Protein AF-A0AAJ2LY84-F1 (afdb_monomer)

Secondary structure (DSSP, 8-state):
---------------SS---HHHHHHHHHHHHHHHHHHHHH--PPSS-PPPHHHHHTTGGGSPPP----

pLDDT: mean 79.69, std 14.61, range [38.31, 98.25]

InterPro domains:
  IPR032716 Biotin-dependent acetyl-/propionyl-coenzyme A carboxylase epsilon subunit [PF13822] (12-66)

Foldseek 3Di:
DPPPDPPPPDDDDDPDDDDDPVRVVVVCVVVVVVVVVCVVPDPDDDDDDQDPVNVVVVVPVPPDPCPDD

Mean predicted aligned error: 13.77 Å

Organism: NCBI:txid162393

Structure (mmCIF, N/CA/C/O backbone):
data_AF-A0AAJ2LY84-F1
#
_entry.id   AF-A0AAJ2LY84-F1
#
loop_
_atom_site.group_PDB
_atom_site.id
_atom_site.type_symbol
_atom_site.label_atom_id
_atom_site.label_alt_id
_atom_site.label_comp_id
_atom_site.label_asym_id
_atom_site.label_entity_id
_atom_site.label_seq_id
_atom_site.pdbx_PDB_ins_code
_atom_site.Cartn_x
_atom_site.Cartn_y
_atom_site.Cartn_z
_atom_site.occupancy
_atom_site.B_iso_or_equiv
_atom_site.auth_seq_id
_atom_site.auth_comp_id
_atom_site.auth_asym_id
_atom_site.auth_atom_id
_atom_site.pdbx_PDB_model_num
ATOM 1 N N . MET A 1 1 ? 7.252 25.698 -17.019 1.00 38.31 1 MET A N 1
ATOM 2 C CA . MET A 1 1 ? 6.082 24.842 -16.735 1.00 38.31 1 MET A CA 1
ATOM 3 C C . MET A 1 1 ? 6.497 23.855 -15.663 1.00 38.31 1 MET A C 1
ATOM 5 O O . MET A 1 1 ? 6.973 22.779 -15.988 1.00 38.31 1 MET A O 1
ATOM 9 N N . THR A 1 2 ? 6.420 24.263 -14.398 1.00 42.44 2 THR A N 1
ATOM 10 C CA . THR A 1 2 ? 6.622 23.351 -13.268 1.00 42.44 2 THR A CA 1
ATOM 11 C C . THR A 1 2 ? 5.314 22.592 -13.119 1.00 42.44 2 THR A C 1
ATOM 13 O O . THR A 1 2 ? 4.336 23.152 -12.635 1.00 42.44 2 THR A O 1
ATOM 16 N N . GLY A 1 3 ? 5.249 21.388 -13.685 1.00 48.25 3 GLY A N 1
ATOM 17 C CA . GLY A 1 3 ? 4.122 20.495 -13.460 1.00 48.25 3 GLY A CA 1
ATOM 18 C C . GLY A 1 3 ? 4.187 20.041 -12.013 1.00 48.25 3 GLY A C 1
ATOM 19 O O . GLY A 1 3 ? 5.079 19.279 -11.652 1.00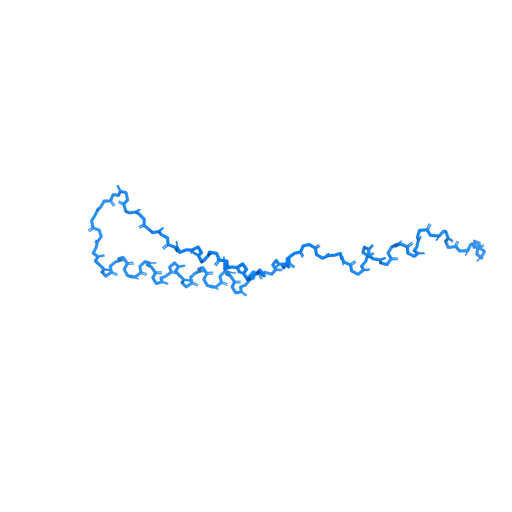 48.25 3 GLY A O 1
ATOM 20 N N . GLU A 1 4 ? 3.302 20.564 -11.176 1.00 47.59 4 GLU A N 1
ATOM 21 C CA . GLU A 1 4 ? 3.059 19.987 -9.863 1.00 47.59 4 GLU A CA 1
ATOM 22 C C . GLU A 1 4 ? 2.465 18.599 -10.111 1.00 47.59 4 GLU A C 1
ATOM 24 O O . GLU A 1 4 ? 1.356 18.473 -10.631 1.00 47.59 4 GLU A O 1
ATOM 29 N N . ILE A 1 5 ? 3.261 17.555 -9.870 1.00 55.00 5 ILE A N 1
ATOM 30 C CA . ILE A 1 5 ? 2.776 16.178 -9.922 1.00 55.00 5 ILE A CA 1
ATOM 31 C C . ILE A 1 5 ? 1.752 16.082 -8.789 1.00 55.00 5 ILE A C 1
ATOM 33 O O . ILE A 1 5 ? 2.131 16.353 -7.644 1.00 55.00 5 ILE A O 1
ATOM 37 N N . PRO A 1 6 ? 0.472 15.769 -9.063 1.00 51.62 6 PRO A N 1
ATOM 38 C CA . PRO A 1 6 ? -0.476 15.545 -7.988 1.00 51.62 6 PRO A CA 1
ATOM 39 C C . PRO A 1 6 ? 0.104 14.431 -7.120 1.00 51.62 6 PRO A C 1
ATOM 41 O O . PRO A 1 6 ? 0.368 13.336 -7.614 1.00 51.62 6 PRO A O 1
ATOM 44 N N . ARG A 1 7 ? 0.367 14.722 -5.842 1.00 57.75 7 ARG A N 1
ATOM 45 C CA . ARG A 1 7 ? 0.594 13.639 -4.890 1.00 57.75 7 ARG A CA 1
ATOM 46 C C . ARG A 1 7 ? -0.704 12.851 -4.900 1.00 57.75 7 ARG A C 1
ATOM 48 O O . ARG A 1 7 ? -1.759 13.411 -4.617 1.00 57.75 7 ARG A O 1
ATOM 55 N N . GLU A 1 8 ? -0.645 11.605 -5.343 1.00 61.94 8 GLU A N 1
ATOM 56 C CA . GLU A 1 8 ? -1.769 10.694 -5.197 1.00 61.94 8 GLU A CA 1
ATOM 57 C C . GLU A 1 8 ? -1.950 10.476 -3.694 1.00 61.94 8 GLU A C 1
ATOM 59 O O . GLU A 1 8 ? -1.295 9.637 -3.080 1.00 61.94 8 GLU A O 1
ATOM 64 N N . ASP A 1 9 ? -2.760 11.330 -3.073 1.00 69.62 9 ASP A N 1
ATOM 65 C CA . ASP A 1 9 ? -3.053 11.237 -1.655 1.00 69.62 9 ASP A CA 1
ATOM 66 C C . ASP A 1 9 ? -3.841 9.938 -1.427 1.00 69.62 9 ASP A C 1
ATOM 68 O O . ASP A 1 9 ? -4.946 9.745 -1.951 1.00 69.62 9 ASP A O 1
ATOM 72 N N . ILE A 1 10 ? -3.246 9.014 -0.667 1.00 74.31 10 ILE A N 1
ATOM 73 C CA . ILE A 1 10 ? -3.853 7.720 -0.343 1.00 74.31 10 ILE A CA 1
ATOM 74 C C . ILE A 1 10 ? -5.161 7.983 0.407 1.00 74.31 10 ILE A C 1
ATOM 76 O O . ILE A 1 10 ? -5.165 8.508 1.520 1.00 74.31 10 ILE A O 1
ATOM 80 N N . THR A 1 11 ? -6.282 7.604 -0.206 1.00 85.25 11 THR A N 1
ATOM 81 C CA . THR A 1 11 ? -7.620 7.760 0.375 1.00 85.25 11 THR A CA 1
ATOM 82 C C . THR A 1 11 ? -8.154 6.405 0.825 1.00 85.25 11 THR A C 1
ATOM 84 O O . THR A 1 11 ? -8.142 5.443 0.058 1.00 85.25 11 THR A O 1
ATOM 87 N N . ILE A 1 12 ? -8.660 6.331 2.058 1.00 86.31 12 ILE A N 1
ATOM 88 C CA . ILE A 1 12 ? -9.255 5.119 2.634 1.00 86.31 12 ILE A CA 1
ATOM 89 C C . ILE A 1 12 ? -10.735 5.376 2.907 1.00 86.31 12 ILE A C 1
ATOM 91 O O . ILE A 1 12 ? -11.087 6.351 3.564 1.00 86.31 12 ILE A O 1
ATOM 95 N N . ASP A 1 13 ? -11.597 4.489 2.412 1.00 93.56 13 ASP A N 1
ATOM 96 C CA . ASP A 1 13 ? -13.050 4.594 2.552 1.00 93.56 13 ASP A CA 1
ATOM 97 C C . ASP A 1 13 ? -13.628 3.348 3.241 1.00 93.56 13 ASP A C 1
ATOM 99 O O . ASP A 1 13 ? -13.511 2.221 2.745 1.00 93.56 13 ASP A O 1
ATOM 103 N N . VAL A 1 14 ? -14.260 3.550 4.399 1.00 94.75 14 VAL A N 1
ATOM 104 C CA . VAL A 1 14 ? -14.833 2.476 5.217 1.00 94.75 14 VAL A CA 1
ATOM 105 C C . VAL A 1 14 ? -16.243 2.159 4.727 1.00 94.75 14 VAL A C 1
ATOM 107 O O . VAL A 1 14 ? -17.222 2.810 5.082 1.00 94.75 14 VAL A O 1
ATOM 110 N N . ARG A 1 15 ? -16.372 1.091 3.936 1.00 97.19 15 ARG A N 1
ATOM 111 C CA . ARG A 1 15 ? -17.673 0.657 3.392 1.00 97.19 15 ARG A CA 1
ATOM 112 C C . ARG A 1 15 ? -18.577 -0.036 4.415 1.00 97.19 15 ARG A C 1
ATOM 114 O O . ARG A 1 15 ? -19.785 -0.120 4.197 1.00 97.19 15 ARG A O 1
ATOM 121 N N . ARG A 1 16 ? -18.011 -0.583 5.498 1.00 95.44 16 ARG A N 1
ATOM 122 C CA . ARG A 1 16 ? -18.746 -1.311 6.545 1.00 95.44 16 ARG A CA 1
ATOM 123 C C . ARG A 1 16 ? -17.971 -1.331 7.864 1.00 95.44 16 ARG A C 1
ATOM 125 O O . ARG A 1 16 ? -16.748 -1.379 7.845 1.00 95.44 16 ARG A O 1
ATOM 132 N N . GLY A 1 17 ? -18.695 -1.419 8.980 1.00 96.44 17 GLY A N 1
ATOM 133 C CA . GLY A 1 17 ? -18.124 -1.442 10.331 1.00 96.44 17 GLY A CA 1
ATOM 134 C C . GLY A 1 17 ? -18.010 -0.040 10.929 1.00 96.44 17 GLY A C 1
ATOM 135 O O . GLY A 1 17 ? -18.475 0.925 10.330 1.00 96.44 17 GLY A O 1
ATOM 136 N N . ASN A 1 18 ? -17.425 0.050 12.121 1.00 96.56 18 ASN A N 1
ATOM 137 C CA . ASN A 1 18 ? -17.112 1.313 12.788 1.00 96.56 18 ASN A CA 1
ATOM 138 C C . ASN A 1 18 ? -15.750 1.173 13.487 1.00 96.56 18 ASN A C 1
ATOM 140 O O . ASN A 1 18 ? -15.730 0.917 14.693 1.00 96.56 18 ASN A O 1
ATOM 144 N N . PRO A 1 19 ? -14.641 1.206 12.723 1.00 96.50 19 PRO A N 1
ATOM 145 C CA . PRO A 1 19 ? -13.308 1.070 13.293 1.00 96.50 19 PRO A CA 1
ATOM 146 C C . PRO A 1 19 ? -13.012 2.234 14.235 1.00 96.50 19 PRO A C 1
ATOM 148 O O . PRO A 1 19 ? -13.531 3.341 14.046 1.00 96.50 19 PRO A O 1
ATOM 151 N N . THR A 1 20 ? -12.181 1.988 15.242 1.00 98.25 20 THR A N 1
ATOM 152 C CA . THR A 1 20 ? -11.710 3.072 16.107 1.00 98.25 20 THR A CA 1
ATOM 153 C C . THR A 1 20 ? -10.657 3.921 15.393 1.00 98.25 20 THR A C 1
ATOM 155 O O . THR A 1 20 ? -10.095 3.533 14.363 1.00 98.25 20 THR A O 1
ATOM 158 N N . GLU A 1 21 ? -10.379 5.102 15.943 1.00 97.00 21 GLU A N 1
ATOM 159 C CA . GLU A 1 21 ? -9.338 5.990 15.421 1.00 97.00 21 GLU A CA 1
ATOM 160 C C . GLU A 1 21 ? -7.959 5.317 15.469 1.00 97.00 21 GLU A C 1
ATOM 162 O O . GLU A 1 21 ? -7.172 5.444 14.531 1.00 97.00 21 GLU A O 1
ATOM 167 N N . GLU A 1 22 ? -7.688 4.538 16.517 1.00 98.06 22 GLU A N 1
ATOM 168 C CA . GLU A 1 22 ? -6.437 3.798 16.682 1.00 98.06 22 GLU A CA 1
ATOM 169 C C . GLU A 1 22 ? -6.276 2.695 15.634 1.00 98.06 22 GLU A C 1
ATOM 171 O O . GLU A 1 22 ? -5.186 2.511 15.090 1.00 98.06 22 GLU A O 1
ATOM 176 N N . GLU A 1 23 ? -7.353 1.975 15.317 1.00 97.56 23 GLU A N 1
ATOM 177 C CA . GLU A 1 23 ? -7.339 0.937 14.284 1.00 97.56 23 GLU A CA 1
ATOM 178 C C . GLU A 1 23 ? -7.097 1.538 12.894 1.00 97.56 23 GLU A C 1
ATOM 180 O O . GLU A 1 23 ? -6.292 1.012 12.121 1.00 97.56 23 GLU A O 1
ATOM 185 N N . LEU A 1 2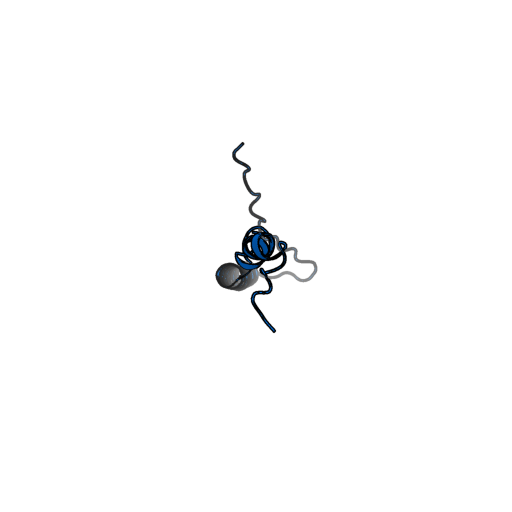4 ? -7.742 2.671 12.587 1.00 96.00 24 LEU A N 1
ATOM 186 C CA . LEU A 1 24 ? -7.504 3.404 11.342 1.00 96.00 24 LEU A CA 1
ATOM 187 C C . LEU A 1 24 ? -6.068 3.926 11.262 1.00 96.00 24 LEU A C 1
ATOM 189 O O . LEU A 1 24 ? -5.426 3.776 10.222 1.00 96.00 24 LEU A O 1
ATOM 193 N N . ALA A 1 25 ? -5.538 4.489 12.349 1.00 95.19 25 ALA A N 1
ATOM 194 C CA . ALA A 1 25 ? -4.161 4.971 12.401 1.00 95.19 25 ALA A CA 1
ATOM 195 C C . ALA A 1 25 ? -3.150 3.836 12.182 1.00 95.19 25 ALA A C 1
ATOM 197 O O . ALA A 1 25 ? -2.212 3.990 11.395 1.00 95.19 25 ALA A O 1
ATOM 198 N N . ALA A 1 26 ? -3.362 2.682 12.823 1.00 96.62 26 ALA A N 1
ATOM 199 C CA . ALA A 1 26 ? -2.521 1.503 12.638 1.00 96.62 26 ALA A CA 1
ATOM 200 C C . ALA A 1 26 ? -2.537 1.022 11.180 1.00 96.62 26 ALA A C 1
ATOM 202 O O . ALA A 1 26 ? -1.486 0.737 10.604 1.00 96.62 26 ALA A O 1
ATOM 203 N N . LEU A 1 27 ? -3.717 0.981 10.558 1.00 94.75 27 LEU A N 1
ATOM 204 C CA . LEU A 1 27 ? -3.863 0.569 9.165 1.00 94.75 27 LEU A CA 1
ATOM 205 C C . LEU A 1 27 ? -3.188 1.553 8.197 1.00 94.75 27 LEU A C 1
ATOM 207 O O . LEU A 1 27 ? -2.446 1.120 7.314 1.00 94.75 27 LEU A O 1
ATOM 211 N N . ILE A 1 28 ? -3.392 2.861 8.382 1.00 93.06 28 ILE A N 1
ATOM 212 C CA . ILE A 1 28 ? -2.733 3.903 7.580 1.00 93.06 28 ILE A CA 1
ATOM 213 C C . ILE A 1 28 ? -1.212 3.764 7.673 1.00 93.06 28 ILE A C 1
ATOM 215 O O . ILE A 1 28 ? -0.542 3.806 6.640 1.00 93.06 28 ILE A O 1
ATOM 219 N N . ALA A 1 29 ? -0.667 3.568 8.877 1.00 94.38 29 ALA A N 1
ATOM 220 C CA . ALA A 1 29 ? 0.772 3.425 9.082 1.00 94.38 29 ALA A CA 1
ATOM 221 C C . ALA A 1 29 ? 1.349 2.235 8.297 1.00 94.38 29 ALA A C 1
ATOM 223 O O . ALA A 1 29 ? 2.296 2.409 7.531 1.00 94.38 29 ALA A O 1
ATOM 224 N N . VAL A 1 30 ? 0.732 1.057 8.423 1.00 95.38 30 VAL A N 1
ATOM 225 C CA . VAL A 1 30 ? 1.189 -0.170 7.749 1.00 95.38 30 VAL A CA 1
ATOM 226 C C . VAL A 1 30 ? 1.101 -0.045 6.227 1.00 95.38 30 VAL A C 1
ATOM 228 O O . VAL A 1 30 ? 2.047 -0.394 5.520 1.00 95.38 30 VAL A O 1
ATOM 231 N N . VAL A 1 31 ? -0.018 0.464 5.701 1.00 92.88 31 VAL A N 1
ATOM 232 C CA . VAL A 1 31 ? -0.210 0.606 4.247 1.00 92.88 31 VAL A CA 1
ATOM 233 C C . VAL A 1 31 ? 0.745 1.646 3.665 1.00 92.88 31 VAL A C 1
ATOM 235 O O . VAL A 1 31 ? 1.315 1.418 2.599 1.00 92.88 31 VAL A O 1
ATOM 238 N N . SER A 1 32 ? 0.963 2.758 4.370 1.00 89.69 32 SER A N 1
ATOM 239 C CA . SER A 1 32 ? 1.897 3.799 3.929 1.00 89.69 32 SER A CA 1
ATOM 240 C C . SER A 1 32 ? 3.336 3.281 3.886 1.00 89.69 32 SER A C 1
ATOM 242 O O . SER A 1 32 ? 4.053 3.551 2.925 1.00 89.69 32 SER A O 1
ATOM 244 N N . GLU A 1 33 ? 3.757 2.502 4.887 1.00 91.94 33 GLU A N 1
ATOM 245 C CA . GLU A 1 33 ? 5.081 1.865 4.911 1.00 91.94 33 GLU A CA 1
ATOM 246 C C . GLU A 1 33 ? 5.252 0.849 3.773 1.00 91.94 33 GLU A C 1
ATOM 248 O O . GLU A 1 33 ? 6.286 0.842 3.097 1.00 91.94 33 GLU A O 1
ATOM 253 N N . ALA A 1 34 ? 4.234 0.022 3.519 1.00 90.44 34 ALA A N 1
ATOM 254 C CA . ALA A 1 34 ? 4.247 -0.931 2.413 1.00 90.44 34 ALA A CA 1
ATOM 255 C C . ALA A 1 34 ? 4.389 -0.216 1.059 1.00 90.44 34 ALA A C 1
ATOM 257 O O . ALA A 1 34 ? 5.268 -0.573 0.273 1.00 90.44 34 ALA A O 1
ATOM 258 N N . TYR A 1 35 ? 3.606 0.844 0.827 1.00 87.19 35 TYR A N 1
ATOM 259 C CA . TYR A 1 35 ? 3.705 1.667 -0.382 1.00 87.19 35 TYR A CA 1
ATOM 260 C C . TYR A 1 35 ? 5.074 2.335 -0.524 1.00 87.19 35 TYR A C 1
ATOM 262 O O . TYR A 1 35 ? 5.656 2.323 -1.607 1.00 87.19 35 TYR A O 1
ATOM 270 N N . ALA A 1 36 ? 5.614 2.902 0.557 1.00 87.88 36 ALA A N 1
ATOM 271 C CA . ALA A 1 36 ? 6.933 3.527 0.538 1.00 87.88 36 ALA A CA 1
ATOM 272 C C . ALA A 1 36 ? 8.038 2.511 0.204 1.00 87.88 36 ALA A C 1
ATOM 274 O O . ALA A 1 36 ? 8.953 2.816 -0.561 1.00 87.88 36 ALA A O 1
ATOM 275 N N . THR A 1 37 ? 7.931 1.293 0.738 1.00 89.06 37 THR A N 1
ATOM 276 C CA . THR A 1 37 ? 8.861 0.191 0.456 1.00 89.06 37 THR A CA 1
ATOM 277 C C . THR A 1 37 ? 8.765 -0.258 -1.000 1.00 89.06 37 THR A C 1
ATOM 279 O O . THR A 1 37 ? 9.789 -0.424 -1.665 1.00 89.06 37 THR A O 1
ATOM 282 N N . GLU A 1 38 ? 7.553 -0.422 -1.526 1.00 82.88 38 GLU A N 1
ATOM 283 C CA . GLU A 1 38 ? 7.333 -0.768 -2.932 1.00 82.88 38 GLU A CA 1
ATOM 284 C C . GLU A 1 38 ? 7.887 0.316 -3.864 1.00 82.88 38 GLU A C 1
ATOM 286 O O . GLU A 1 38 ? 8.679 0.016 -4.754 1.00 82.88 38 GLU A O 1
ATOM 291 N N . ALA A 1 39 ? 7.573 1.586 -3.604 1.00 84.62 39 ALA A N 1
ATOM 292 C CA . ALA A 1 39 ? 8.094 2.711 -4.372 1.00 84.62 39 ALA A CA 1
ATOM 293 C C . ALA A 1 39 ? 9.631 2.786 -4.332 1.00 84.62 39 ALA A C 1
ATOM 295 O O . ALA A 1 39 ? 10.263 3.038 -5.355 1.00 84.62 39 ALA A O 1
ATOM 296 N N . ALA A 1 40 ? 10.249 2.524 -3.176 1.00 84.06 40 ALA A N 1
ATOM 297 C CA . ALA A 1 40 ? 11.706 2.519 -3.034 1.00 84.06 40 ALA A CA 1
ATOM 298 C C . ALA A 1 40 ? 12.384 1.332 -3.741 1.00 84.06 40 ALA A C 1
ATOM 300 O O . ALA A 1 40 ? 13.547 1.426 -4.133 1.00 84.06 40 ALA A O 1
ATOM 301 N N . THR A 1 41 ? 11.678 0.210 -3.885 1.00 81.00 41 THR A N 1
ATOM 302 C CA . THR A 1 41 ? 12.180 -1.004 -4.547 1.00 81.00 41 THR A CA 1
ATOM 303 C C . THR A 1 41 ? 11.785 -1.095 -6.016 1.00 81.00 41 THR A C 1
ATOM 305 O O . THR A 1 41 ? 12.263 -1.985 -6.721 1.00 81.00 41 THR A O 1
ATOM 308 N N . ALA A 1 42 ? 10.958 -0.173 -6.505 1.00 76.19 42 ALA A N 1
ATOM 309 C CA . ALA A 1 42 ? 10.569 -0.102 -7.899 1.00 76.19 42 ALA A CA 1
ATOM 310 C C . ALA A 1 42 ? 11.811 0.099 -8.787 1.00 76.19 42 ALA A C 1
ATOM 312 O O . ALA A 1 42 ? 12.459 1.141 -8.777 1.00 76.19 42 ALA A O 1
ATOM 313 N N . VAL A 1 43 ? 12.141 -0.925 -9.581 1.0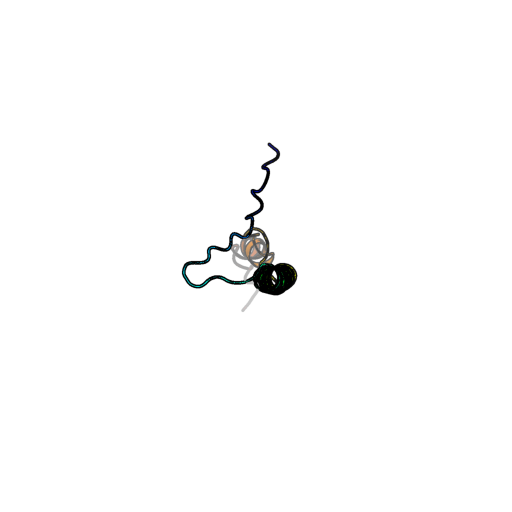0 71.69 43 VAL A N 1
ATOM 314 C CA . VAL A 1 43 ? 13.290 -0.929 -10.515 1.00 71.69 43 VAL A CA 1
ATOM 315 C C . VAL A 1 43 ? 12.875 -0.501 -11.933 1.00 71.69 43 VAL A C 1
ATOM 317 O O . VAL A 1 43 ? 13.657 -0.589 -12.88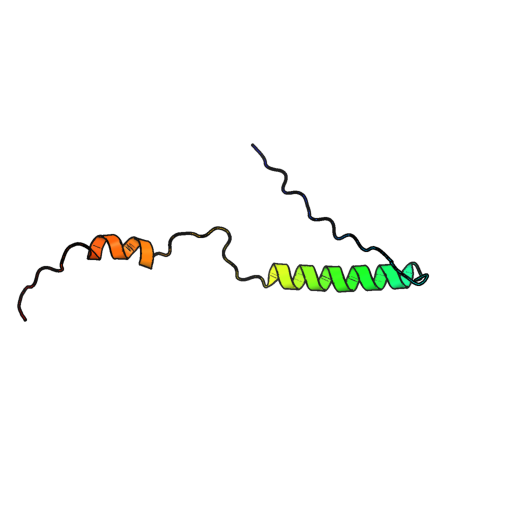0 1.00 71.69 43 VAL A O 1
ATOM 320 N N . VAL A 1 44 ? 11.623 -0.080 -12.126 1.00 69.88 44 VAL A N 1
ATOM 321 C CA . VAL A 1 44 ? 11.148 0.382 -13.435 1.00 69.88 44 VAL A CA 1
ATOM 322 C C . VAL A 1 44 ? 11.867 1.684 -13.777 1.00 69.88 44 VAL A C 1
ATOM 324 O O . VAL A 1 44 ? 11.823 2.642 -13.014 1.00 69.88 44 VAL A O 1
ATOM 327 N N . ALA A 1 45 ? 12.540 1.716 -14.927 1.00 63.03 45 ALA A N 1
ATOM 328 C CA . ALA A 1 45 ? 13.185 2.930 -15.409 1.00 63.03 45 ALA A CA 1
ATOM 329 C C . ALA A 1 45 ? 12.129 4.006 -15.712 1.00 63.03 45 ALA A C 1
ATOM 331 O O . ALA A 1 45 ? 11.202 3.758 -16.488 1.00 63.03 45 ALA A O 1
ATOM 332 N N . GLU A 1 46 ? 12.287 5.193 -15.124 1.00 67.56 46 GLU A N 1
ATOM 333 C CA . GLU A 1 46 ? 11.526 6.377 -15.524 1.00 67.56 46 GLU A CA 1
ATOM 334 C C . GLU A 1 46 ? 11.830 6.727 -16.986 1.00 67.56 46 GLU A C 1
ATOM 336 O O . GLU A 1 46 ? 12.988 6.822 -17.394 1.00 67.56 46 GLU A O 1
ATOM 341 N N . GLU A 1 47 ? 10.747 6.890 -17.750 1.00 69.06 47 GLU A N 1
ATOM 342 C CA . GLU A 1 47 ? 10.663 7.013 -19.208 1.00 69.06 47 GLU A CA 1
ATOM 343 C C . GLU A 1 47 ? 11.341 5.891 -20.029 1.00 69.06 47 GLU A C 1
ATOM 345 O O . GLU A 1 47 ? 12.466 5.462 -19.766 1.00 69.06 47 GLU A O 1
ATOM 350 N N . PRO A 1 48 ? 10.698 5.420 -21.117 1.00 71.62 48 PRO A N 1
ATOM 351 C CA . PRO A 1 48 ? 11.339 4.502 -22.049 1.00 71.62 48 PRO A CA 1
ATOM 352 C C . PRO A 1 48 ? 12.499 5.206 -22.774 1.00 71.62 48 PRO A C 1
ATOM 354 O O . PRO A 1 48 ? 12.350 5.748 -23.872 1.00 71.62 48 PRO A O 1
ATOM 357 N N . CYS A 1 49 ? 13.690 5.176 -22.180 1.00 74.38 49 CYS A N 1
ATOM 358 C CA . CYS A 1 49 ? 14.912 5.594 -22.843 1.00 74.38 49 CYS A CA 1
ATOM 359 C C . CYS A 1 49 ? 15.344 4.520 -23.854 1.00 74.38 49 CYS A C 1
ATOM 361 O O . CYS A 1 49 ? 15.198 3.311 -23.652 1.00 74.38 49 CYS A O 1
ATOM 363 N N . ARG A 1 50 ? 15.877 4.950 -25.002 1.00 78.31 50 ARG A N 1
ATOM 364 C CA . ARG A 1 50 ? 16.432 4.003 -25.976 1.00 78.31 50 ARG A CA 1
ATOM 365 C C . ARG A 1 50 ? 17.677 3.360 -25.375 1.00 78.31 50 ARG A C 1
ATOM 367 O O . ARG A 1 50 ? 18.632 4.064 -25.059 1.00 78.31 50 ARG A O 1
ATOM 374 N N . SER A 1 51 ? 17.691 2.032 -25.287 1.00 82.31 51 SER A N 1
ATOM 375 C CA . SER A 1 51 ? 18.863 1.300 -24.807 1.00 82.31 51 SER A CA 1
ATOM 376 C C . SER A 1 51 ? 20.094 1.575 -25.679 1.00 82.31 51 SER A C 1
ATOM 378 O O . SER A 1 51 ? 19.983 1.794 -26.890 1.00 82.31 51 SER A O 1
ATOM 380 N N . ALA A 1 52 ? 21.289 1.505 -25.083 1.00 81.06 52 ALA A N 1
ATOM 381 C CA . ALA A 1 52 ? 22.552 1.638 -25.816 1.00 81.06 52 ALA A CA 1
ATOM 382 C C . ALA A 1 52 ? 22.644 0.647 -26.995 1.00 81.06 52 ALA A C 1
ATOM 384 O O . ALA A 1 52 ? 23.156 0.990 -28.058 1.00 81.06 52 ALA A O 1
ATOM 385 N N . TRP A 1 53 ? 22.056 -0.545 -26.844 1.00 80.56 53 TRP A N 1
ATO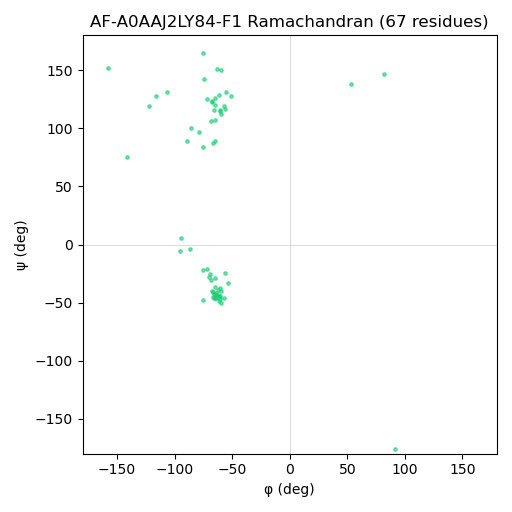M 386 C CA . TRP A 1 53 ? 21.911 -1.547 -27.902 1.00 80.56 53 TRP A CA 1
ATOM 387 C C . TRP A 1 53 ? 21.006 -1.088 -29.058 1.00 80.56 53 TRP A C 1
ATOM 389 O O . TRP A 1 53 ? 21.364 -1.212 -30.230 1.00 80.56 53 TRP A O 1
ATOM 399 N N . ALA A 1 54 ? 19.841 -0.505 -28.752 1.00 83.31 54 ALA A N 1
ATOM 400 C CA . ALA A 1 54 ? 18.934 0.038 -29.767 1.00 83.31 54 ALA A CA 1
ATOM 401 C C . ALA A 1 54 ? 19.552 1.229 -30.527 1.00 83.31 54 ALA A C 1
ATOM 403 O O . ALA A 1 54 ? 19.226 1.474 -31.694 1.00 83.31 54 ALA A O 1
ATOM 404 N N . VAL A 1 55 ? 20.451 1.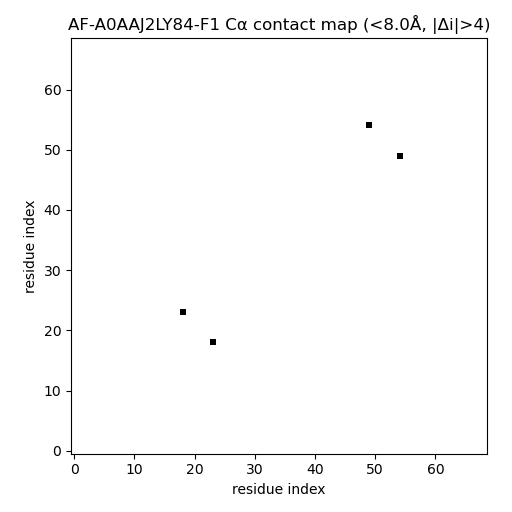979 -29.882 1.00 84.12 55 VAL A N 1
ATOM 405 C CA . VAL A 1 55 ? 21.227 3.051 -30.522 1.00 84.12 55 VAL A CA 1
ATOM 406 C C . VAL A 1 55 ? 22.339 2.473 -31.406 1.00 84.12 55 VAL A C 1
ATOM 408 O O . VAL A 1 55 ? 22.448 2.875 -32.568 1.00 84.12 55 VAL A O 1
ATOM 411 N N . SER A 1 56 ? 23.117 1.506 -30.907 1.00 81.75 56 SER A N 1
ATOM 412 C CA . SER A 1 56 ? 24.282 0.945 -31.610 1.00 81.75 56 SER A CA 1
ATOM 413 C C . SER A 1 56 ? 23.918 0.119 -32.848 1.00 81.75 56 SER A C 1
ATOM 415 O O . SER A 1 56 ? 24.652 0.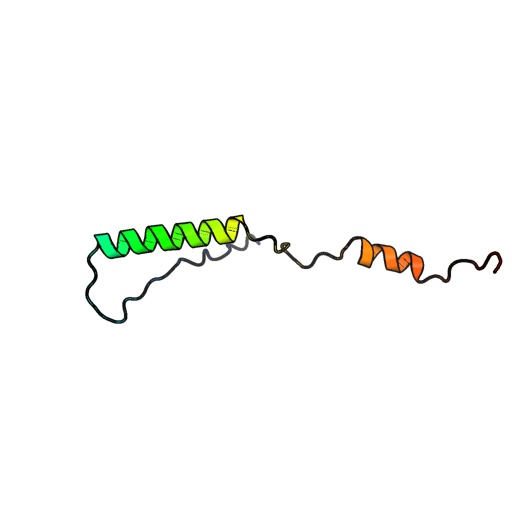155 -33.839 1.00 81.75 56 SER A O 1
ATOM 417 N N . GLN A 1 57 ? 22.749 -0.536 -32.867 1.00 82.38 57 GLN A N 1
ATOM 418 C CA . GLN A 1 57 ? 22.283 -1.291 -34.038 1.00 82.38 57 GLN A CA 1
ATOM 419 C C . GLN A 1 57 ? 22.198 -0.457 -35.324 1.00 82.38 57 GLN A C 1
ATOM 421 O O . GLN A 1 57 ? 22.300 -1.018 -36.414 1.00 82.38 57 GLN A O 1
ATOM 426 N N . ARG A 1 58 ? 22.039 0.873 -35.248 1.00 75.06 58 ARG A N 1
ATOM 427 C CA . ARG A 1 58 ? 21.971 1.711 -36.460 1.00 75.06 58 ARG A CA 1
ATOM 428 C C . ARG A 1 58 ? 23.271 1.702 -37.257 1.00 75.06 58 ARG A C 1
ATOM 430 O O . ARG A 1 58 ? 23.200 1.696 -38.480 1.00 75.06 58 ARG A O 1
ATOM 437 N N . GLY A 1 59 ? 24.423 1.661 -36.588 1.00 74.81 59 GLY A N 1
ATOM 438 C CA . GLY A 1 59 ? 25.727 1.583 -37.257 1.00 74.81 59 GLY A CA 1
ATOM 439 C C . GLY A 1 59 ? 25.967 0.232 -37.935 1.00 74.81 59 GLY A C 1
ATOM 440 O O . GLY A 1 59 ? 26.674 0.159 -38.933 1.00 74.81 59 GLY A O 1
ATOM 441 N N . LEU A 1 60 ? 25.311 -0.821 -37.438 1.00 73.50 60 LEU A N 1
ATOM 442 C CA . LEU A 1 60 ? 25.388 -2.188 -37.964 1.00 73.50 60 LEU A CA 1
ATOM 443 C C . LEU A 1 60 ? 24.385 -2.466 -39.097 1.00 73.50 60 LEU A C 1
ATOM 445 O O . LEU A 1 60 ? 24.385 -3.557 -39.660 1.00 73.50 60 LEU A O 1
ATOM 449 N N . ARG A 1 61 ? 23.512 -1.504 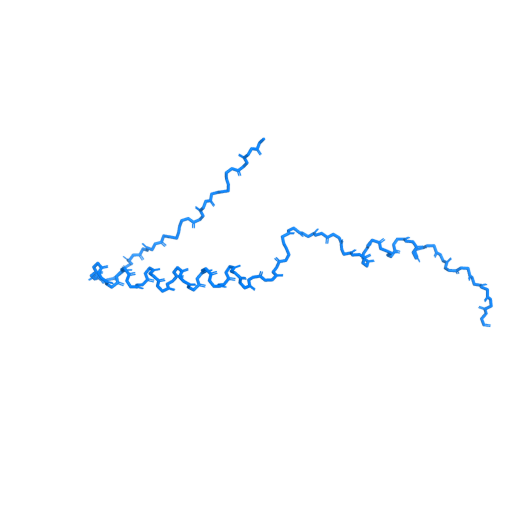-39.435 1.00 73.12 61 ARG A N 1
ATOM 450 C CA . ARG A 1 61 ? 22.605 -1.612 -40.595 1.00 73.12 61 ARG A CA 1
ATOM 451 C C . ARG A 1 61 ? 23.335 -1.485 -41.924 1.00 73.12 61 ARG A C 1
ATOM 453 O O . ARG A 1 61 ? 22.816 -1.939 -42.939 1.00 73.12 61 ARG A O 1
ATOM 460 N N . THR A 1 62 ? 24.520 -0.883 -41.922 1.00 77.12 62 THR A N 1
ATOM 461 C CA . THR A 1 62 ? 25.430 -1.001 -43.054 1.00 77.12 62 THR A CA 1
ATOM 462 C C . THR A 1 62 ? 25.976 -2.426 -43.051 1.00 77.12 62 THR A C 1
ATOM 464 O O . THR A 1 62 ? 26.514 -2.850 -42.025 1.00 77.12 62 THR A O 1
ATOM 467 N N . PRO A 1 63 ? 25.844 -3.179 -44.157 1.00 72.44 63 PRO A N 1
ATOM 468 C CA . PRO A 1 63 ? 26.438 -4.501 -44.260 1.00 72.44 63 PRO A CA 1
ATOM 469 C C . PRO A 1 63 ? 27.915 -4.427 -43.875 1.00 72.44 63 PRO A C 1
ATOM 471 O O . PRO A 1 63 ? 28.648 -3.593 -44.408 1.00 72.44 63 PRO A O 1
ATOM 474 N N . LEU A 1 64 ? 28.346 -5.282 -42.944 1.00 73.44 64 LEU A N 1
ATOM 475 C CA . LEU A 1 64 ? 29.763 -5.392 -42.616 1.00 73.44 64 LEU A CA 1
ATOM 476 C C . LEU A 1 64 ? 30.525 -5.700 -43.914 1.00 73.44 64 LEU A C 1
ATOM 478 O O . LEU A 1 64 ? 30.088 -6.585 -44.663 1.00 73.44 64 LEU A O 1
ATOM 482 N N . PRO A 1 65 ? 31.621 -4.977 -44.214 1.00 76.94 65 PRO A N 1
ATOM 483 C CA . PRO A 1 65 ? 32.418 -5.266 -45.392 1.00 76.94 65 PRO A CA 1
ATOM 484 C C . PRO A 1 65 ? 32.857 -6.726 -45.315 1.00 76.94 65 PRO A C 1
ATOM 486 O O . PRO A 1 65 ? 33.535 -7.143 -44.378 1.00 76.94 65 PRO A O 1
ATOM 489 N N . ARG A 1 66 ? 32.405 -7.521 -46.285 1.00 72.69 66 ARG A N 1
ATOM 490 C CA . ARG A 1 66 ? 32.756 -8.935 -46.393 1.00 72.69 66 ARG A CA 1
ATOM 491 C C . ARG A 1 66 ? 34.181 -9.029 -46.912 1.00 72.69 66 ARG A C 1
ATOM 493 O O . ARG A 1 66 ? 34.395 -9.134 -48.115 1.00 72.69 66 ARG A O 1
ATOM 500 N N . VAL A 1 67 ? 35.153 -8.932 -46.013 1.00 73.81 67 VAL A N 1
ATOM 501 C CA . VAL A 1 67 ? 36.543 -9.268 -46.324 1.00 73.81 67 VAL A CA 1
ATOM 502 C C . VAL A 1 67 ? 36.717 -10.752 -46.023 1.00 73.81 67 VAL A C 1
ATOM 504 O O . VAL A 1 67 ? 37.043 -11.128 -44.904 1.00 73.81 67 VAL A O 1
ATOM 507 N N . GLY A 1 68 ? 36.440 -11.575 -47.036 1.00 72.12 68 GLY A N 1
ATOM 508 C CA . GLY A 1 68 ? 36.563 -13.030 -46.967 1.00 72.12 68 GLY A CA 1
ATOM 509 C C . GLY A 1 68 ? 35.363 -13.726 -46.322 1.00 72.12 68 GLY A C 1
ATOM 510 O O . GLY A 1 68 ? 34.684 -13.177 -45.452 1.00 72.12 68 GLY A O 1
ATOM 511 N N . TRP A 1 69 ? 35.082 -14.929 -46.810 1.00 59.84 69 TRP A N 1
ATOM 512 C CA . TRP A 1 69 ? 34.422 -15.978 -46.039 1.00 59.84 69 TRP A CA 1
ATOM 513 C C . TRP A 1 69 ? 35.535 -16.870 -45.500 1.00 59.84 69 TRP A C 1
ATOM 515 O O . TRP A 1 69 ? 36.495 -17.095 -46.276 1.00 59.84 69 TRP A O 1
#

Solvent-accessible surface area (backbone atoms only — not comparable to full-atom values): 4826 Å² total; per-residue (Å²): 134,86,76,78,73,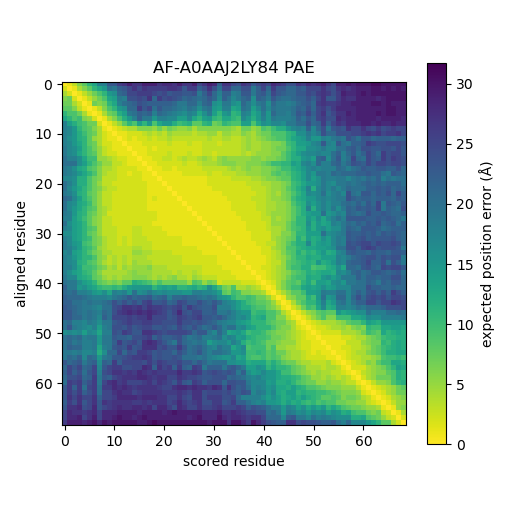77,76,82,72,89,81,86,82,85,88,72,88,84,79,52,72,67,56,50,50,54,49,53,52,54,53,52,51,52,50,53,52,48,63,72,65,57,80,73,73,84,67,93,70,82,49,72,64,71,59,54,51,62,73,62,68,52,77,75,83,80,81,72,133

Sequence (69 aa):
MTGEIPREDITIDVRRGNPTEEELAALIAVVSEAYATEAATAVVAEEPCRSAWAVSQRGLRTPLPRVGW

Radius of gyration: 25.26 Å; Cα contacts (8 Å, |Δi|>4): 2; chains: 1; bounding box: 55×41×64 Å